Protein AF-B4RIN2-F1 (afdb_monomer_lite)

Foldseek 3Di:
DDPWDKDKDKDWDWDDDPVDIDIDIAIFIDTPDDPVVRVVVRVVCVVVVVVVVVVVVVCVPPDPDPPDDPPPPDPPPPPPPDDDDPPDDDD

Structure (mmCIF, N/CA/C/O backbone):
data_AF-B4RIN2-F1
#
_entry.id   AF-B4RIN2-F1
#
loop_
_atom_site.group_PDB
_atom_site.id
_atom_site.type_symbol
_atom_site.label_atom_id
_atom_site.label_alt_id
_atom_site.label_comp_id
_atom_site.label_asym_id
_atom_site.label_entity_id
_atom_site.label_seq_id
_atom_site.pdbx_PDB_ins_code
_atom_site.Cartn_x
_atom_site.Cartn_y
_atom_site.Cartn_z
_atom_site.occupancy
_atom_site.B_iso_or_equiv
_atom_site.auth_seq_id
_atom_site.auth_comp_id
_atom_site.auth_asym_id
_atom_site.auth_atom_id
_atom_site.pdbx_PDB_model_num
ATOM 1 N N . MET A 1 1 ? -28.786 1.416 14.307 1.00 41.94 1 MET A N 1
ATOM 2 C CA . MET A 1 1 ? -27.354 1.188 14.602 1.00 41.94 1 MET A CA 1
ATOM 3 C C . MET A 1 1 ? -26.809 0.242 13.539 1.00 41.94 1 MET A C 1
ATOM 5 O O . MET A 1 1 ? -27.095 -0.944 13.603 1.00 41.94 1 MET A O 1
ATOM 9 N N . GLY A 1 2 ? -26.168 0.773 12.493 1.00 42.66 2 GLY A N 1
ATOM 10 C CA . GLY A 1 2 ? -25.561 -0.044 11.431 1.00 42.66 2 GLY A CA 1
ATOM 11 C C . GLY A 1 2 ? -24.228 -0.649 11.894 1.00 42.66 2 GLY A C 1
ATOM 12 O O . GLY A 1 2 ? -23.613 -0.092 12.805 1.00 42.66 2 GLY A O 1
ATOM 13 N N . PRO A 1 3 ? -23.792 -1.786 11.326 1.00 53.81 3 PRO A N 1
ATOM 14 C CA . PRO A 1 3 ? -22.612 -2.509 11.791 1.00 53.81 3 PRO A CA 1
ATOM 15 C C . PRO A 1 3 ? -21.348 -1.660 11.626 1.00 53.81 3 PRO A C 1
ATOM 17 O O . PRO A 1 3 ? -21.274 -0.830 10.723 1.00 53.81 3 PRO A O 1
ATOM 20 N N . GLY A 1 4 ? -20.373 -1.881 12.514 1.00 63.16 4 GLY A N 1
ATOM 21 C CA . GLY A 1 4 ? -19.096 -1.172 12.595 1.00 63.16 4 GLY A CA 1
ATOM 22 C C . GLY A 1 4 ? -18.365 -1.097 11.258 1.00 63.16 4 GLY A C 1
ATOM 23 O O . GLY A 1 4 ? -17.589 -1.981 10.900 1.00 63.16 4 GLY A O 1
ATOM 24 N N . LEU A 1 5 ? -18.638 -0.023 10.526 1.00 69.88 5 LEU A N 1
ATOM 25 C CA . LEU A 1 5 ? -18.091 0.234 9.210 1.00 69.88 5 LEU A CA 1
ATOM 26 C C . LEU A 1 5 ? -16.681 0.783 9.407 1.00 69.88 5 LEU A C 1
ATOM 28 O O . LEU A 1 5 ? -16.495 1.839 10.012 1.00 69.88 5 LEU A O 1
ATOM 32 N N . ILE A 1 6 ? -15.689 0.028 8.945 1.00 72.81 6 ILE A N 1
ATOM 33 C CA . ILE A 1 6 ? -14.301 0.473 8.934 1.00 72.81 6 ILE A CA 1
ATOM 34 C C . ILE A 1 6 ? -14.044 1.060 7.555 1.00 72.81 6 ILE A C 1
ATOM 36 O O . ILE A 1 6 ? -14.154 0.366 6.543 1.00 72.81 6 ILE A O 1
ATOM 40 N N . ARG A 1 7 ? -13.720 2.348 7.519 1.00 79.25 7 ARG A N 1
ATOM 41 C CA . ARG A 1 7 ? -13.278 3.029 6.311 1.00 79.25 7 ARG A CA 1
ATOM 42 C C . ARG A 1 7 ? -11.766 2.899 6.227 1.00 79.25 7 ARG A C 1
ATOM 44 O O . ARG A 1 7 ? -11.074 3.138 7.207 1.00 79.25 7 ARG A O 1
ATOM 51 N N . TYR A 1 8 ? -11.253 2.536 5.063 1.00 81.75 8 TYR A N 1
ATOM 52 C CA . TYR A 1 8 ? -9.818 2.558 4.806 1.00 81.75 8 TYR A CA 1
ATOM 53 C C . TYR A 1 8 ? -9.506 3.690 3.842 1.00 81.75 8 TYR A C 1
ATOM 55 O O . TYR A 1 8 ? -10.188 3.852 2.830 1.00 81.75 8 TYR A O 1
ATOM 63 N N . GLU A 1 9 ? -8.485 4.464 4.170 1.00 85.25 9 GLU A N 1
ATOM 64 C CA . GLU A 1 9 ? -7.966 5.541 3.349 1.00 85.25 9 GLU A CA 1
ATOM 65 C C . GLU A 1 9 ? -6.562 5.158 2.891 1.00 85.25 9 GLU A C 1
ATOM 67 O O . GLU A 1 9 ? -5.703 4.795 3.695 1.00 85.25 9 GLU A O 1
ATOM 72 N N . LEU A 1 10 ? -6.362 5.159 1.576 1.00 87.75 10 LEU A N 1
ATOM 73 C CA . LEU A 1 10 ? -5.090 4.841 0.947 1.00 87.75 10 LEU A CA 1
ATOM 74 C C . LEU A 1 10 ? -4.564 6.127 0.327 1.00 87.75 10 LEU A C 1
ATOM 76 O O . LEU A 1 10 ? -5.249 6.734 -0.497 1.00 87.75 10 LEU A O 1
ATOM 80 N N . SER A 1 11 ? -3.356 6.525 0.707 1.00 88.88 11 SER A N 1
ATOM 81 C CA . SER A 1 11 ? -2.698 7.714 0.176 1.00 88.88 11 SER A CA 1
ATOM 82 C C . SER A 1 11 ? -1.510 7.318 -0.688 1.00 88.88 11 SER A C 1
ATOM 84 O O . SER A 1 11 ? -0.771 6.382 -0.375 1.00 88.88 11 SER A O 1
ATOM 86 N N . PHE A 1 12 ? -1.341 8.033 -1.797 1.00 90.06 12 PHE A N 1
ATOM 87 C CA . PHE A 1 12 ? -0.220 7.880 -2.715 1.00 90.06 12 PHE A CA 1
ATOM 88 C C . PHE A 1 12 ? 0.263 9.268 -3.109 1.00 90.06 12 PHE A C 1
ATOM 90 O O . PHE A 1 12 ? -0.510 10.071 -3.623 1.00 90.06 12 PHE A O 1
ATOM 97 N N . GLU A 1 13 ? 1.543 9.530 -2.895 1.00 89.31 13 GLU A N 1
ATOM 98 C CA . GLU A 1 13 ? 2.171 10.799 -3.240 1.00 89.31 13 GLU A CA 1
ATOM 99 C C . GLU A 1 13 ? 3.405 10.522 -4.081 1.00 89.31 13 GLU A C 1
ATOM 101 O O . GLU A 1 13 ? 4.239 9.680 -3.738 1.00 89.31 13 GLU A O 1
ATOM 106 N N . LEU A 1 14 ? 3.508 11.223 -5.204 1.00 88.56 14 LEU A N 1
ATOM 107 C CA . LEU A 1 14 ? 4.657 11.134 -6.083 1.00 88.56 14 LEU A CA 1
ATOM 108 C C . LEU A 1 14 ? 5.494 12.393 -5.909 1.00 88.56 14 LEU A C 1
ATOM 110 O O . LEU A 1 14 ? 5.076 13.486 -6.283 1.00 88.56 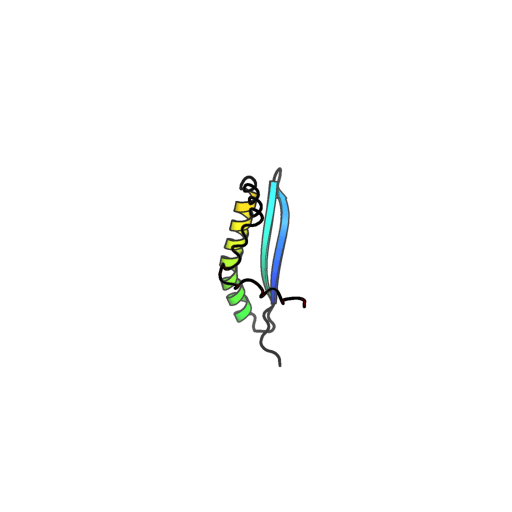14 LEU A O 1
ATOM 114 N N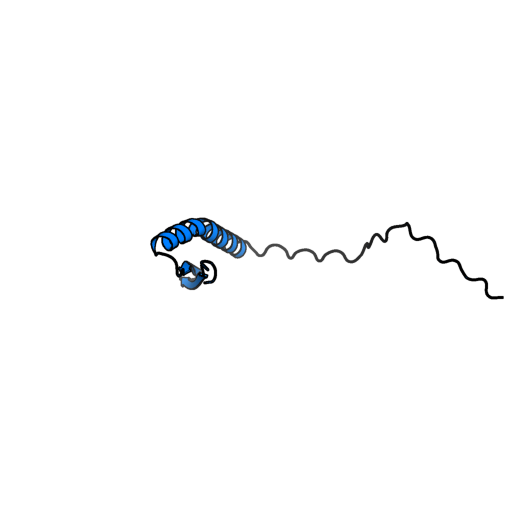 . GLU A 1 15 ? 6.681 12.228 -5.348 1.00 88.56 15 GLU A N 1
ATOM 115 C CA . GLU A 1 15 ? 7.652 13.303 -5.224 1.00 88.56 15 GLU A CA 1
ATOM 116 C C . GLU A 1 15 ? 8.730 13.149 -6.287 1.00 88.56 15 GLU A C 1
ATOM 118 O O . GLU A 1 15 ? 9.142 12.038 -6.632 1.00 88.56 15 GLU A O 1
ATOM 123 N N . ARG A 1 16 ? 9.209 14.277 -6.804 1.00 87.94 16 ARG A N 1
ATOM 124 C CA . ARG A 1 16 ? 10.372 14.286 -7.684 1.00 87.94 16 ARG A CA 1
ATOM 125 C C . ARG A 1 16 ? 11.626 14.058 -6.843 1.00 87.94 16 ARG A C 1
ATOM 127 O O . ARG A 1 16 ? 11.822 14.747 -5.847 1.00 87.94 16 ARG A O 1
ATOM 134 N N . ASP A 1 17 ? 12.458 13.109 -7.254 1.00 86.56 17 ASP A N 1
ATOM 135 C CA . ASP A 1 17 ? 13.681 12.732 -6.540 1.00 86.56 17 ASP A CA 1
ATOM 136 C C . ASP A 1 17 ? 14.832 12.644 -7.549 1.00 86.56 17 ASP A C 1
ATOM 138 O O . ASP A 1 17 ? 15.039 11.617 -8.198 1.00 86.56 17 ASP A O 1
ATOM 142 N N . GLY A 1 18 ? 15.497 13.782 -7.777 1.00 86.88 18 GLY A N 1
ATOM 143 C CA . GLY A 1 18 ? 16.495 13.943 -8.839 1.00 86.88 18 GLY A CA 1
ATOM 144 C C . GLY A 1 18 ? 15.919 13.673 -10.236 1.00 86.88 18 GLY A C 1
ATOM 145 O O . GLY A 1 18 ? 14.944 14.310 -10.652 1.00 86.88 18 GLY A O 1
ATOM 146 N N . ASP A 1 19 ? 16.523 12.709 -10.935 1.00 80.94 19 ASP A N 1
ATOM 147 C CA . ASP A 1 19 ? 16.094 12.220 -12.256 1.00 80.94 19 ASP A CA 1
ATOM 148 C C . ASP A 1 19 ? 14.966 11.176 -12.180 1.00 80.94 19 ASP A C 1
ATOM 150 O O . ASP A 1 19 ? 14.462 10.710 -13.203 1.00 80.94 19 ASP A O 1
ATOM 154 N N . GLY A 1 20 ? 14.564 10.793 -10.968 1.00 82.00 20 GLY A N 1
ATOM 155 C CA . GLY A 1 20 ? 13.531 9.804 -10.709 1.00 82.00 20 GLY A CA 1
ATOM 156 C C . GLY A 1 20 ? 12.275 10.383 -10.067 1.00 82.00 20 GLY A C 1
ATOM 157 O O . GLY A 1 20 ? 12.053 11.592 -9.947 1.00 82.00 20 GLY A O 1
ATOM 158 N N . SER A 1 21 ? 11.409 9.474 -9.635 1.00 85.00 21 SER A N 1
ATOM 159 C CA . SER A 1 21 ? 10.241 9.799 -8.823 1.00 85.00 21 SER A CA 1
ATOM 160 C C . SER A 1 21 ? 10.155 8.837 -7.650 1.00 85.00 21 SER A C 1
ATOM 162 O O . SER A 1 21 ? 10.268 7.621 -7.814 1.00 85.00 21 SER A O 1
ATOM 164 N N . ARG A 1 22 ? 9.932 9.381 -6.458 1.00 85.94 22 ARG A N 1
ATOM 165 C CA . ARG A 1 22 ? 9.743 8.624 -5.231 1.00 85.94 22 ARG A CA 1
ATOM 166 C C . ARG A 1 22 ? 8.257 8.545 -4.920 1.00 85.94 22 ARG A C 1
ATOM 168 O O . ARG A 1 22 ? 7.607 9.552 -4.669 1.00 85.94 22 ARG A O 1
ATOM 175 N N . LEU A 1 23 ? 7.727 7.326 -4.910 1.00 86.19 23 LEU A N 1
ATOM 176 C CA . LEU A 1 23 ? 6.354 7.067 -4.485 1.00 86.19 23 LEU A CA 1
ATOM 177 C C . LEU A 1 23 ? 6.309 6.882 -2.965 1.00 86.19 23 LEU A C 1
ATOM 179 O O . LEU A 1 23 ? 6.798 5.865 -2.460 1.00 86.19 23 LEU A O 1
ATOM 183 N N . ARG A 1 24 ? 5.700 7.829 -2.254 1.00 87.69 24 ARG A N 1
ATOM 184 C CA . ARG A 1 24 ? 5.259 7.672 -0.864 1.00 87.69 24 ARG A CA 1
ATOM 185 C C . ARG A 1 24 ? 3.849 7.092 -0.847 1.00 87.69 24 ARG A C 1
ATOM 187 O O . ARG A 1 24 ? 3.045 7.362 -1.735 1.00 87.69 24 ARG A O 1
ATOM 194 N N . HIS A 1 25 ? 3.562 6.261 0.144 1.00 88.31 25 HIS A N 1
ATOM 195 C CA . HIS A 1 25 ? 2.257 5.631 0.282 1.00 88.31 25 HIS A CA 1
ATOM 196 C C . HIS A 1 25 ? 1.912 5.408 1.752 1.00 88.31 25 HIS A C 1
ATOM 198 O O . HIS A 1 25 ? 2.785 5.075 2.557 1.00 88.31 25 HIS A O 1
ATOM 204 N N . GLY A 1 26 ? 0.636 5.550 2.085 1.00 87.19 26 GLY A N 1
ATOM 205 C CA . GLY A 1 26 ? 0.099 5.353 3.424 1.00 87.19 26 GLY A CA 1
ATOM 206 C C . GLY A 1 26 ? -1.209 4.574 3.384 1.00 87.19 26 GLY A C 1
ATOM 207 O O . GLY A 1 26 ? -1.905 4.543 2.370 1.00 87.19 26 GLY A O 1
ATOM 208 N N . ILE A 1 27 ? -1.519 3.909 4.493 1.00 85.00 27 ILE A N 1
ATOM 209 C CA . ILE A 1 27 ? -2.820 3.284 4.707 1.00 85.00 27 ILE A CA 1
ATOM 210 C C . ILE A 1 27 ? -3.291 3.599 6.118 1.00 85.00 27 ILE A C 1
ATOM 212 O O . ILE A 1 27 ? -2.612 3.292 7.098 1.00 85.00 27 ILE A O 1
ATOM 216 N N . GLU A 1 28 ? -4.471 4.190 6.204 1.00 83.31 28 GLU A N 1
ATOM 217 C CA . GLU A 1 2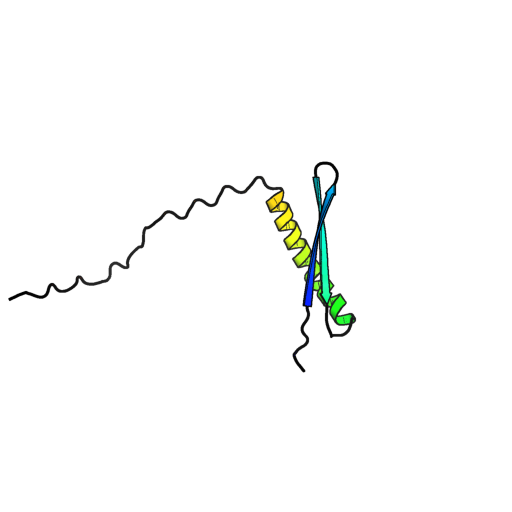8 ? -5.126 4.533 7.455 1.00 83.31 28 GLU A CA 1
ATOM 218 C C . GLU A 1 28 ? -6.476 3.828 7.523 1.00 83.31 28 GLU A C 1
ATOM 220 O O . GLU A 1 28 ? -7.204 3.713 6.540 1.00 83.31 28 GLU A O 1
ATOM 225 N N . ALA A 1 29 ? -6.806 3.307 8.698 1.00 79.56 29 ALA A N 1
ATOM 226 C CA . ALA A 1 29 ? -8.137 2.798 8.985 1.00 79.56 29 ALA A CA 1
ATOM 227 C C . ALA A 1 29 ? -8.857 3.856 9.816 1.00 79.56 29 ALA A C 1
ATOM 229 O O . ALA A 1 29 ? -8.422 4.128 10.920 1.00 79.56 29 ALA A O 1
ATOM 230 N N . GLN A 1 30 ? -9.941 4.431 9.316 1.00 75.94 30 GLN A N 1
ATOM 231 C CA . GLN A 1 30 ? -10.854 5.268 10.085 1.00 75.94 30 GLN A CA 1
ATOM 232 C C . GLN A 1 30 ? -12.006 4.388 10.564 1.00 75.94 30 GLN A C 1
ATOM 234 O O . GLN A 1 30 ? -12.727 3.783 9.766 1.00 75.94 30 GLN A O 1
ATOM 239 N N . SER A 1 31 ? -12.191 4.292 11.876 1.00 68.44 31 SER A N 1
ATOM 240 C CA . SER A 1 31 ? -13.292 3.531 12.457 1.00 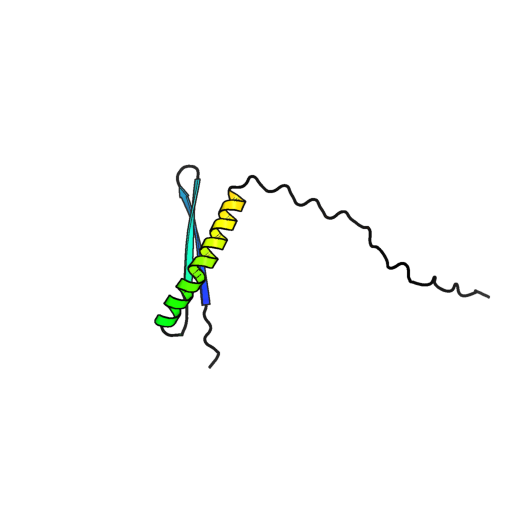68.44 31 SER A CA 1
ATOM 241 C C . SER A 1 31 ? -14.022 4.354 13.505 1.00 68.44 31 SER A C 1
ATOM 243 O O . SER A 1 31 ? -13.405 5.083 14.273 1.00 68.44 31 SER A O 1
ATOM 245 N N . PHE A 1 32 ? -15.344 4.190 13.575 1.00 64.19 32 PHE A N 1
ATOM 246 C CA . PHE A 1 32 ? -16.143 4.655 14.715 1.00 64.19 32 PHE A CA 1
ATOM 247 C C . PHE A 1 32 ? -15.963 3.753 15.954 1.00 64.19 32 PHE A C 1
ATOM 249 O O . PHE A 1 32 ? -16.506 4.040 17.019 1.00 64.19 32 PHE A O 1
ATOM 256 N N . LEU A 1 33 ? -15.227 2.641 15.818 1.00 60.62 33 LEU A N 1
ATOM 257 C CA . LEU A 1 33 ? -14.844 1.744 16.908 1.00 60.62 33 LEU A CA 1
ATOM 258 C C . LEU A 1 33 ? -13.596 2.265 17.641 1.00 60.62 33 LEU A C 1
ATOM 260 O O . LEU A 1 33 ? -12.864 3.113 17.145 1.00 60.62 33 LEU A O 1
ATOM 264 N N . SER A 1 34 ? -13.336 1.718 18.830 1.00 61.50 34 SER A N 1
ATOM 265 C CA . SER A 1 34 ? -12.182 2.056 19.675 1.00 61.50 34 SER A CA 1
ATOM 266 C C . SER A 1 34 ? -10.849 2.127 18.900 1.00 61.50 34 SER A C 1
ATOM 268 O O . SER A 1 34 ? -10.532 1.231 18.111 1.00 61.50 34 SER A O 1
ATOM 270 N N . ARG A 1 35 ? -10.022 3.138 19.226 1.00 65.31 35 ARG A N 1
ATOM 271 C CA . ARG A 1 35 ? -8.646 3.346 18.712 1.00 65.31 35 ARG A CA 1
ATOM 272 C C . ARG A 1 35 ? -7.760 2.089 18.786 1.00 65.31 35 ARG A C 1
ATOM 274 O O . ARG A 1 35 ? -6.796 1.949 18.039 1.00 65.31 35 ARG A O 1
ATOM 281 N N . VAL A 1 36 ? -8.074 1.148 19.681 1.00 66.75 36 VAL A N 1
ATOM 282 C CA . VAL A 1 36 ? -7.338 -0.119 19.839 1.00 66.75 36 VAL A CA 1
ATOM 283 C C . VAL A 1 36 ? -7.568 -1.057 18.648 1.00 66.75 36 VAL A C 1
ATOM 285 O O . VAL A 1 36 ? -6.637 -1.716 18.180 1.00 66.75 36 VAL A O 1
ATOM 288 N N . ILE A 1 37 ? -8.800 -1.119 18.139 1.00 71.19 37 ILE A N 1
ATOM 289 C CA . ILE A 1 37 ? -9.163 -1.959 16.989 1.00 71.19 37 ILE A CA 1
ATOM 290 C C . ILE A 1 37 ? -8.558 -1.370 15.710 1.00 71.19 37 ILE A C 1
ATOM 292 O O . ILE A 1 37 ? -8.032 -2.108 14.877 1.00 71.19 37 ILE A O 1
ATOM 296 N N . GLU A 1 38 ? -8.549 -0.042 15.610 1.00 69.00 38 GLU A N 1
ATOM 297 C CA . GLU A 1 38 ? -7.951 0.723 14.516 1.00 69.00 38 GLU A CA 1
ATOM 298 C C . GLU A 1 38 ? -6.472 0.366 14.292 1.00 69.00 38 GLU A C 1
ATOM 300 O O . GLU A 1 38 ? -6.088 -0.068 13.204 1.00 69.00 38 GLU A O 1
ATOM 305 N N . GLY A 1 39 ? -5.654 0.419 15.351 1.00 72.69 39 GLY A N 1
ATOM 306 C CA . GLY A 1 39 ? -4.230 0.088 15.261 1.00 72.69 39 GLY A CA 1
ATOM 307 C C . GLY A 1 39 ? -3.963 -1.374 14.884 1.00 72.69 39 GLY A C 1
ATOM 308 O O . GLY A 1 39 ? -2.995 -1.676 14.179 1.00 72.69 39 GLY A O 1
ATOM 309 N N . ARG A 1 40 ? -4.828 -2.309 15.304 1.00 76.81 40 ARG A N 1
ATOM 310 C CA . ARG A 1 40 ? -4.700 -3.727 14.929 1.00 76.81 40 ARG A CA 1
ATOM 311 C C . ARG A 1 40 ? -5.039 -3.952 13.455 1.00 76.81 40 ARG A C 1
ATOM 313 O O . ARG A 1 40 ? -4.339 -4.711 12.788 1.00 76.81 40 ARG A O 1
ATOM 320 N N . LEU A 1 41 ? -6.064 -3.277 12.939 1.00 76.88 41 LEU A N 1
ATOM 321 C CA . LEU A 1 41 ? -6.469 -3.364 11.534 1.00 76.88 41 LEU A CA 1
ATOM 322 C C . LEU A 1 41 ? -5.437 -2.737 10.594 1.00 76.88 41 LEU A C 1
ATOM 324 O O . LEU A 1 41 ? -5.091 -3.353 9.586 1.00 76.88 41 LEU A O 1
ATOM 328 N N . GLN A 1 42 ? -4.882 -1.576 10.951 1.00 76.25 42 GLN A N 1
ATOM 329 C CA . GLN A 1 42 ? -3.790 -0.964 10.188 1.00 76.25 42 GLN A CA 1
ATOM 330 C C . GLN A 1 42 ? -2.579 -1.906 10.093 1.00 76.25 42 GLN A C 1
ATOM 332 O O . GLN A 1 42 ? -2.026 -2.109 9.013 1.00 76.25 42 GLN A O 1
ATOM 337 N N . ARG A 1 43 ? -2.199 -2.568 11.198 1.00 80.69 43 ARG A N 1
ATOM 338 C CA . ARG A 1 43 ? -1.099 -3.552 11.192 1.00 80.69 43 ARG A CA 1
ATOM 339 C C . ARG A 1 43 ? -1.374 -4.756 10.295 1.00 80.69 43 ARG A C 1
ATOM 341 O O . ARG A 1 43 ? -0.448 -5.237 9.645 1.00 80.69 43 ARG A O 1
ATOM 348 N N . LEU A 1 44 ? -2.614 -5.243 10.260 1.00 83.38 44 LEU A N 1
ATOM 349 C CA . LEU A 1 44 ? -2.998 -6.378 9.417 1.00 83.38 44 LEU A CA 1
ATOM 350 C C . LEU A 1 44 ? -2.907 -6.042 7.926 1.00 83.38 44 LEU A C 1
ATOM 352 O O . LEU A 1 44 ? -2.480 -6.886 7.141 1.00 83.38 44 LEU A O 1
ATOM 356 N N . LEU A 1 45 ? -3.258 -4.814 7.542 1.00 80.94 45 LEU A N 1
ATOM 357 C CA . LEU A 1 45 ? -3.269 -4.391 6.141 1.00 80.94 45 LEU A CA 1
ATOM 358 C C . LEU A 1 45 ? -1.945 -3.809 5.648 1.00 80.94 45 LEU A C 1
ATOM 360 O O . LEU A 1 45 ? -1.726 -3.768 4.439 1.00 80.94 45 LEU A O 1
ATOM 364 N N . LYS A 1 46 ? -1.032 -3.439 6.552 1.00 82.94 46 LYS A N 1
ATOM 365 C CA . LYS A 1 46 ? 0.289 -2.914 6.190 1.00 82.94 46 LYS A CA 1
ATOM 366 C C . LYS A 1 46 ? 1.057 -3.852 5.249 1.00 82.94 46 LYS A C 1
ATOM 368 O O . LYS A 1 46 ? 1.508 -3.418 4.197 1.00 82.94 46 LYS A O 1
ATOM 373 N N . ARG A 1 47 ? 1.148 -5.146 5.581 1.00 85.44 47 ARG A N 1
ATOM 374 C CA . ARG A 1 47 ? 1.882 -6.137 4.766 1.00 85.44 47 ARG A CA 1
ATOM 375 C C . ARG A 1 47 ? 1.253 -6.377 3.381 1.00 85.44 47 ARG A C 1
ATOM 377 O O . ARG A 1 47 ? 1.987 -6.323 2.392 1.00 85.44 47 ARG A O 1
ATOM 384 N N . PRO A 1 48 ? -0.068 -6.626 3.260 1.00 85.94 48 PRO A N 1
ATOM 385 C CA . PRO A 1 48 ? -0.726 -6.699 1.956 1.00 85.94 48 PRO A CA 1
ATOM 386 C C . PRO A 1 48 ? -0.532 -5.434 1.117 1.00 85.94 48 PRO A C 1
ATOM 388 O O . PRO A 1 48 ? -0.252 -5.526 -0.076 1.00 85.94 48 PRO A O 1
ATOM 391 N N . PHE A 1 49 ? -0.633 -4.259 1.742 1.00 85.44 49 PHE A N 1
ATOM 392 C CA . PHE A 1 49 ? -0.488 -2.985 1.048 1.00 85.44 49 PHE A CA 1
ATOM 393 C C . PHE A 1 49 ? 0.939 -2.758 0.533 1.00 85.44 49 PHE A C 1
ATOM 395 O O . PHE A 1 49 ? 1.124 -2.424 -0.634 1.00 85.44 49 PHE A O 1
ATOM 402 N N . GLU A 1 50 ? 1.957 -3.029 1.352 1.00 87.50 50 GLU A N 1
ATOM 403 C CA . GLU A 1 50 ? 3.364 -3.007 0.926 1.00 87.50 50 GLU A CA 1
ATOM 404 C C . GLU A 1 50 ? 3.625 -3.984 -0.230 1.00 87.50 50 GLU A C 1
ATOM 406 O O . GLU A 1 50 ? 4.322 -3.645 -1.186 1.00 87.50 50 GLU A O 1
ATOM 411 N N . THR A 1 51 ? 3.026 -5.178 -0.181 1.00 88.81 51 THR A N 1
ATOM 412 C CA . THR A 1 51 ? 3.140 -6.177 -1.257 1.00 88.81 51 THR A CA 1
ATOM 413 C C . THR A 1 51 ? 2.559 -5.651 -2.568 1.00 88.81 51 THR A C 1
ATOM 415 O O . THR A 1 51 ? 3.205 -5.747 -3.611 1.00 88.81 51 THR A O 1
ATOM 418 N N . PHE A 1 52 ? 1.369 -5.049 -2.514 1.00 87.19 52 PHE A N 1
ATOM 419 C CA . PHE A 1 52 ? 0.725 -4.429 -3.670 1.00 87.19 52 PHE A CA 1
ATOM 420 C C . PHE A 1 52 ? 1.586 -3.313 -4.274 1.00 87.19 52 PHE A C 1
ATOM 422 O O . PHE A 1 52 ? 1.823 -3.301 -5.482 1.00 87.19 52 PHE A O 1
ATOM 429 N N . VAL A 1 53 ? 2.103 -2.403 -3.444 1.00 87.31 53 VAL A N 1
ATOM 430 C CA . VAL A 1 53 ? 2.957 -1.310 -3.927 1.00 87.31 53 VAL A CA 1
ATOM 431 C C . VAL A 1 53 ? 4.233 -1.849 -4.572 1.00 87.31 53 VAL A C 1
ATOM 433 O O . VAL A 1 53 ? 4.643 -1.354 -5.622 1.00 87.31 53 VAL A O 1
ATOM 436 N N . ASN A 1 54 ? 4.854 -2.872 -3.984 1.00 86.88 54 ASN A N 1
ATOM 437 C CA . ASN A 1 54 ? 6.049 -3.490 -4.552 1.00 86.88 54 ASN A CA 1
ATOM 438 C C . ASN A 1 54 ? 5.775 -4.171 -5.902 1.00 86.88 54 ASN A C 1
ATOM 440 O O . ASN A 1 54 ? 6.592 -4.027 -6.809 1.00 86.88 54 ASN A O 1
ATOM 444 N N . ASP A 1 55 ? 4.630 -4.840 -6.078 1.00 86.75 55 ASP A N 1
ATOM 445 C CA . ASP A 1 55 ? 4.238 -5.409 -7.378 1.00 86.75 55 ASP A CA 1
ATOM 446 C C . ASP A 1 55 ? 4.065 -4.310 -8.439 1.00 86.75 55 ASP A C 1
ATOM 448 O O . ASP A 1 55 ? 4.590 -4.413 -9.549 1.00 86.75 55 ASP A O 1
ATOM 452 N N . VAL A 1 56 ? 3.410 -3.200 -8.088 1.00 83.12 56 VAL A N 1
ATOM 453 C CA . VAL A 1 56 ? 3.254 -2.054 -8.997 1.00 83.12 56 VAL A CA 1
ATOM 454 C C . VAL A 1 56 ? 4.610 -1.447 -9.357 1.00 83.12 56 VAL A C 1
ATOM 456 O O . VAL A 1 56 ? 4.880 -1.220 -10.536 1.00 83.12 56 VAL A O 1
ATOM 459 N N . ARG A 1 57 ? 5.498 -1.237 -8.376 1.00 83.62 57 ARG A N 1
ATOM 460 C CA . ARG A 1 57 ? 6.865 -0.748 -8.622 1.00 83.62 57 ARG A CA 1
ATOM 461 C C . ARG A 1 57 ? 7.633 -1.677 -9.555 1.00 83.62 57 ARG A C 1
ATOM 463 O O . ARG A 1 57 ? 8.261 -1.197 -10.491 1.00 83.62 57 ARG A O 1
ATOM 470 N N . HIS A 1 58 ? 7.546 -2.988 -9.343 1.00 83.94 58 HIS A N 1
ATOM 471 C CA . HIS A 1 58 ? 8.197 -3.972 -10.201 1.00 83.94 58 HIS A CA 1
ATOM 472 C C . HIS A 1 58 ? 7.662 -3.914 -11.640 1.00 83.94 58 HIS A C 1
ATOM 474 O O . HIS A 1 58 ? 8.438 -3.942 -12.591 1.00 83.94 58 HIS A O 1
ATOM 480 N N . ARG A 1 59 ? 6.343 -3.769 -11.823 1.00 81.81 59 ARG A N 1
ATOM 481 C CA . ARG A 1 59 ? 5.719 -3.636 -13.152 1.00 81.81 59 ARG A CA 1
ATOM 482 C C . ARG A 1 59 ? 6.077 -2.337 -13.869 1.00 81.81 59 ARG A C 1
ATOM 484 O O . ARG A 1 59 ? 6.149 -2.346 -15.091 1.00 81.81 59 ARG A O 1
ATOM 491 N N . LEU A 1 60 ? 6.265 -1.244 -13.131 1.00 77.06 60 LEU A N 1
ATOM 492 C CA . LEU A 1 60 ? 6.678 0.048 -13.687 1.00 77.06 60 LEU A CA 1
ATOM 493 C C . LEU A 1 60 ? 8.176 0.090 -14.012 1.00 77.06 60 LEU A C 1
ATOM 495 O O . LEU A 1 60 ? 8.567 0.741 -14.975 1.00 77.06 60 LEU A O 1
ATOM 499 N N . ALA A 1 61 ? 9.005 -0.596 -13.220 1.00 77.50 61 ALA A N 1
ATOM 500 C CA . ALA A 1 61 ? 10.439 -0.727 -13.469 1.00 77.50 61 ALA A CA 1
ATOM 501 C C . ALA A 1 61 ? 10.747 -1.716 -14.603 1.00 77.50 61 ALA A C 1
ATOM 503 O O . ALA A 1 61 ? 11.756 -1.577 -15.296 1.00 77.50 61 ALA A O 1
ATOM 504 N N . ALA A 1 62 ? 9.890 -2.719 -14.804 1.00 69.44 62 ALA A N 1
ATOM 505 C CA . ALA A 1 62 ? 10.012 -3.624 -15.931 1.00 69.44 62 ALA A CA 1
ATOM 506 C C . ALA A 1 62 ? 9.764 -2.863 -17.250 1.00 69.44 62 ALA A C 1
ATOM 508 O O . ALA A 1 62 ? 8.783 -2.121 -17.354 1.00 69.44 62 ALA A O 1
ATOM 509 N N . PRO A 1 63 ? 10.599 -3.059 -18.289 1.00 61.06 63 PRO A N 1
ATOM 510 C CA . PRO A 1 63 ? 10.285 -2.556 -19.620 1.00 61.06 63 PRO A CA 1
ATOM 511 C C . PRO A 1 63 ? 8.918 -3.113 -20.022 1.00 61.06 63 PRO A C 1
ATOM 513 O O . PRO A 1 63 ? 8.670 -4.306 -19.842 1.00 61.06 63 PRO A O 1
ATOM 516 N N . ALA A 1 64 ? 8.030 -2.229 -20.492 1.00 60.53 64 ALA A N 1
ATOM 517 C CA . ALA A 1 64 ? 6.620 -2.513 -20.747 1.00 60.53 64 ALA A CA 1
ATOM 518 C C . ALA A 1 64 ? 6.406 -3.948 -21.250 1.00 60.53 64 ALA A C 1
ATOM 520 O O . ALA A 1 64 ? 6.913 -4.317 -22.313 1.00 60.53 64 ALA A O 1
ATOM 521 N N . ALA A 1 65 ? 5.672 -4.755 -20.472 1.00 60.22 65 ALA A N 1
ATOM 522 C CA . ALA A 1 65 ? 5.349 -6.121 -20.860 1.00 60.22 65 ALA A CA 1
ATOM 523 C C . ALA A 1 65 ? 4.790 -6.110 -22.295 1.00 60.22 65 ALA A C 1
ATOM 525 O O . ALA A 1 65 ? 3.968 -5.240 -22.617 1.00 60.22 65 ALA A O 1
ATOM 526 N N . PRO A 1 66 ? 5.237 -7.025 -23.176 1.00 57.69 66 PRO A N 1
ATOM 527 C CA . PRO A 1 66 ? 4.799 -7.026 -24.562 1.00 57.69 66 PRO A CA 1
ATOM 528 C C . PRO A 1 66 ? 3.272 -7.057 -24.592 1.00 57.69 66 PRO A C 1
ATOM 530 O O . PRO A 1 66 ? 2.655 -7.877 -23.909 1.00 57.69 66 PRO A O 1
ATOM 533 N N . LYS A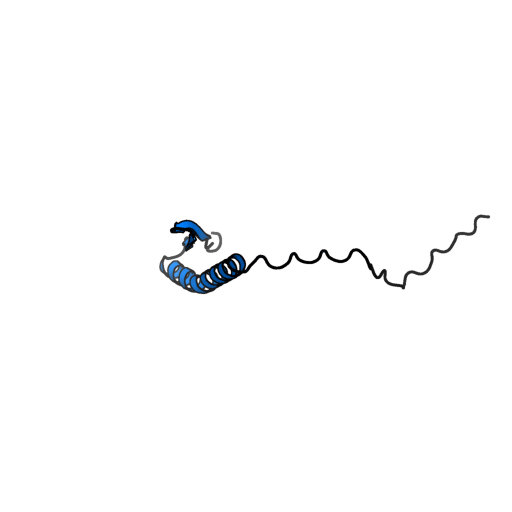 1 67 ? 2.674 -6.120 -25.348 1.00 64.50 67 LYS A N 1
ATOM 534 C CA . LYS A 1 67 ? 1.217 -5.959 -25.469 1.00 64.50 67 LYS A CA 1
ATOM 535 C C . LYS A 1 67 ? 0.559 -7.339 -25.578 1.00 64.50 67 LYS A C 1
ATOM 537 O O . LYS A 1 67 ? 0.989 -8.121 -26.435 1.00 64.50 67 LYS A O 1
ATOM 542 N N . PRO A 1 68 ? -0.470 -7.648 -24.764 1.00 60.44 68 PRO A N 1
ATOM 543 C CA . PRO A 1 68 ? -1.184 -8.905 -24.903 1.00 60.44 68 PRO A CA 1
ATOM 544 C C . PRO A 1 68 ? -1.651 -9.022 -26.353 1.00 60.44 68 PRO A C 1
ATOM 546 O O . PRO A 1 68 ? -2.302 -8.120 -26.887 1.00 60.44 68 PRO A O 1
ATOM 549 N N . LYS A 1 69 ? -1.232 -10.104 -27.017 1.00 60.69 69 LYS A N 1
ATOM 550 C CA . LYS A 1 69 ? -1.607 -10.381 -28.405 1.00 60.69 69 LYS A CA 1
ATOM 551 C C . LYS A 1 69 ? -3.139 -10.360 -28.452 1.00 60.69 69 LYS A C 1
ATOM 553 O O . LYS A 1 69 ? -3.744 -11.059 -27.634 1.00 60.69 69 LYS A O 1
ATOM 558 N N . PRO A 1 70 ? -3.770 -9.572 -29.341 1.00 60.22 70 PRO A N 1
ATOM 559 C CA . PRO A 1 70 ? -5.222 -9.518 -29.397 1.00 60.22 70 PRO A CA 1
ATOM 560 C C . PRO A 1 70 ? -5.760 -10.946 -29.544 1.00 60.22 70 PRO A C 1
ATOM 562 O O . PRO A 1 70 ? -5.164 -11.741 -30.287 1.00 60.22 70 PRO A O 1
ATOM 565 N N . PRO A 1 71 ? -6.831 -11.305 -28.813 1.00 58.41 71 PRO A N 1
ATOM 566 C CA . PRO A 1 71 ? -7.415 -12.629 -28.923 1.00 58.41 71 PRO A CA 1
ATOM 567 C C . PRO A 1 71 ? -7.720 -12.875 -30.399 1.00 58.41 71 PRO A C 1
ATOM 569 O O . PRO A 1 71 ? -8.378 -12.061 -31.047 1.00 58.41 71 PRO A O 1
ATOM 572 N N . ARG A 1 72 ? -7.176 -13.967 -30.954 1.00 56.41 72 ARG A N 1
ATOM 573 C CA . ARG A 1 72 ? -7.450 -14.359 -32.339 1.00 56.41 72 ARG A CA 1
ATOM 574 C C . ARG A 1 72 ? -8.963 -14.409 -32.509 1.00 56.41 72 ARG A C 1
ATOM 576 O O . ARG A 1 72 ? -9.626 -15.229 -31.874 1.00 56.41 72 ARG A O 1
ATOM 583 N N . ALA A 1 73 ? -9.487 -13.530 -33.355 1.00 56.41 73 ALA A N 1
ATOM 584 C CA . ALA A 1 73 ? -10.887 -13.537 -33.720 1.00 56.41 73 ALA A CA 1
ATOM 585 C C . ALA A 1 73 ? -11.272 -14.936 -34.230 1.00 56.41 73 ALA A C 1
ATOM 587 O O . ALA A 1 73 ? -10.669 -15.463 -35.163 1.00 56.41 73 ALA A O 1
ATOM 588 N N . GLY A 1 74 ? -12.273 -15.529 -33.582 1.00 55.75 74 GLY A N 1
ATOM 589 C CA . GLY A 1 74 ? -13.202 -16.463 -34.206 1.00 55.75 74 GLY A CA 1
ATOM 590 C C . GLY A 1 74 ? -12.648 -17.806 -34.682 1.00 55.75 74 GLY A C 1
ATOM 591 O O . GLY A 1 74 ? -12.504 -18.047 -35.874 1.00 55.75 74 GLY A O 1
ATOM 592 N N . LYS A 1 75 ? -12.580 -18.777 -33.771 1.00 48.16 75 LYS A N 1
ATOM 593 C CA . LYS A 1 75 ? -13.215 -20.074 -34.052 1.00 48.16 75 LYS A CA 1
ATOM 594 C C . LYS A 1 75 ? -14.238 -20.331 -32.961 1.00 48.16 75 LYS A C 1
ATOM 596 O O . LYS A 1 75 ? -13.987 -21.076 -32.019 1.00 48.16 75 LYS A O 1
ATOM 601 N N . SER A 1 76 ? -15.388 -19.670 -33.099 1.00 48.97 76 SER A N 1
ATOM 602 C CA . SER A 1 76 ? -16.620 -20.131 -32.470 1.00 48.97 76 SER A CA 1
ATOM 603 C C . SER A 1 76 ? -16.813 -21.578 -32.916 1.00 48.97 76 SER A C 1
ATOM 605 O O . SER A 1 76 ? -17.188 -21.850 -34.057 1.00 48.97 76 SER A O 1
ATOM 607 N N . ARG A 1 77 ? -16.449 -22.530 -32.053 1.00 53.25 77 ARG A N 1
ATOM 608 C CA . ARG A 1 77 ? -16.920 -23.907 -32.167 1.00 53.25 77 ARG A CA 1
ATOM 609 C C . ARG A 1 77 ? -18.405 -23.837 -31.837 1.00 53.25 77 ARG A C 1
ATOM 611 O O . ARG A 1 77 ? -18.804 -24.054 -30.699 1.00 53.25 77 ARG A O 1
ATOM 618 N N . ALA A 1 78 ? -19.212 -23.486 -32.835 1.00 53.78 78 ALA A N 1
ATOM 619 C CA . ALA A 1 78 ? -20.627 -23.790 -32.79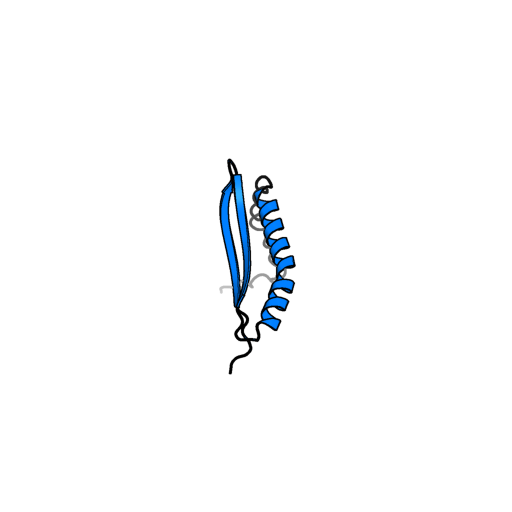6 1.00 53.78 78 ALA A CA 1
ATOM 620 C C . ALA A 1 78 ? -20.749 -25.293 -32.473 1.00 53.78 78 ALA A C 1
ATOM 622 O O . ALA A 1 78 ? -20.075 -26.103 -33.126 1.00 53.78 78 ALA A O 1
ATOM 623 N N . PRO A 1 79 ? -21.516 -25.689 -31.445 1.00 49.59 79 PRO A N 1
ATOM 624 C CA . PRO A 1 79 ? -21.735 -27.097 -31.162 1.00 49.59 79 PRO A CA 1
ATOM 625 C C . PRO A 1 79 ? -22.362 -27.738 -32.402 1.00 49.59 79 PRO A C 1
ATOM 627 O O . PRO A 1 79 ? -23.387 -27.288 -32.910 1.00 49.59 79 PRO A O 1
ATOM 630 N N . ARG A 1 80 ? -21.719 -28.790 -32.910 1.00 59.41 80 ARG A N 1
ATOM 631 C CA . ARG A 1 80 ? -22.043 -29.501 -34.159 1.00 59.41 80 ARG A CA 1
ATOM 632 C C . ARG A 1 80 ? -23.338 -30.336 -34.073 1.00 59.41 80 ARG A C 1
ATOM 634 O O . ARG A 1 80 ? -23.487 -31.289 -34.824 1.00 59.41 80 ARG A O 1
ATOM 641 N N . ASN A 1 81 ? -24.252 -29.986 -33.164 1.00 56.31 81 ASN A N 1
ATOM 642 C CA . ASN A 1 81 ? -25.417 -30.788 -32.774 1.00 56.31 81 ASN A CA 1
ATOM 643 C C . ASN A 1 81 ? -26.749 -30.041 -32.952 1.00 56.31 81 ASN A C 1
ATOM 645 O O . ASN A 1 81 ? -27.693 -30.279 -32.203 1.00 56.31 81 ASN A O 1
ATOM 649 N N . LEU A 1 82 ? -26.850 -29.137 -33.927 1.00 57.47 82 LEU A N 1
ATOM 650 C CA . LEU A 1 82 ? -28.152 -28.628 -34.356 1.00 57.47 82 LEU A CA 1
ATOM 651 C C . LEU A 1 82 ? -28.578 -29.373 -35.628 1.00 57.47 82 LEU A C 1
ATOM 653 O O . LEU A 1 82 ? -27.860 -29.302 -36.630 1.00 57.47 82 LEU A O 1
ATOM 657 N N . PRO A 1 83 ? -29.703 -30.112 -35.609 1.00 64.50 83 PRO A N 1
ATOM 658 C CA . PRO A 1 83 ? -30.217 -30.742 -36.814 1.00 64.50 83 PRO A CA 1
ATOM 659 C C . PRO A 1 83 ? -30.606 -29.664 -37.839 1.00 64.50 83 PRO A C 1
ATOM 661 O O . PRO A 1 83 ? -31.071 -28.586 -37.455 1.00 64.50 83 PRO A O 1
ATOM 664 N N . PRO A 1 84 ? -30.421 -29.923 -39.146 1.00 68.44 84 PRO A N 1
ATOM 665 C CA . PRO A 1 84 ? -30.742 -28.950 -40.179 1.00 68.44 84 PRO A CA 1
ATOM 666 C C . PRO A 1 84 ? -32.243 -28.610 -40.160 1.00 68.44 84 PRO A C 1
ATOM 668 O O . PRO A 1 84 ? -33.073 -29.496 -39.927 1.00 68.44 84 PRO A O 1
ATOM 671 N N . PRO A 1 85 ? -32.622 -27.346 -40.422 1.00 61.38 85 PRO A N 1
ATOM 672 C CA . PRO A 1 85 ? -34.022 -26.952 -40.459 1.00 61.38 85 PRO A CA 1
ATOM 673 C C . PRO A 1 85 ? -34.745 -27.707 -41.579 1.00 61.38 85 PRO A C 1
ATOM 675 O O . PRO A 1 85 ? -34.309 -27.712 -42.734 1.00 61.38 85 PRO A O 1
ATOM 678 N N . LYS A 1 86 ? -35.866 -28.354 -41.237 1.00 59.38 86 LYS A N 1
ATOM 679 C CA . LYS A 1 86 ? -36.741 -29.021 -42.207 1.00 59.38 86 LYS A CA 1
ATOM 680 C C . LYS A 1 86 ? -37.225 -27.982 -43.221 1.00 59.38 86 LYS A C 1
ATOM 682 O O . LYS A 1 86 ? -38.013 -27.102 -42.882 1.00 59.38 86 LYS A O 1
ATOM 687 N N . ARG A 1 87 ? -36.765 -28.091 -44.472 1.00 56.59 87 ARG A N 1
ATOM 688 C CA . ARG A 1 87 ? -37.327 -27.343 -45.603 1.00 56.59 87 ARG A CA 1
ATOM 689 C C . ARG A 1 87 ? -38.797 -27.732 -45.745 1.00 56.59 87 ARG A C 1
ATOM 691 O O . ARG A 1 87 ? -39.115 -28.826 -46.205 1.00 56.59 87 ARG A O 1
ATOM 698 N N . GLY A 1 88 ? -39.681 -26.831 -45.326 1.00 53.38 88 GLY A N 1
ATOM 699 C CA . GLY A 1 88 ? -41.105 -26.910 -45.613 1.00 53.38 88 GLY A CA 1
ATOM 700 C C . GLY A 1 88 ? -41.314 -26.969 -47.123 1.00 53.38 88 GLY A C 1
ATOM 701 O O . GLY A 1 88 ? -40.896 -26.079 -47.862 1.00 53.38 88 GLY A O 1
ATOM 702 N N . ARG A 1 89 ? -41.924 -28.064 -47.570 1.00 52.25 89 ARG A N 1
ATOM 703 C CA . ARG A 1 89 ? -42.358 -28.320 -48.942 1.00 52.25 89 ARG A CA 1
ATOM 704 C C . ARG A 1 89 ? -43.418 -27.278 -49.309 1.00 52.25 89 ARG A C 1
ATOM 706 O O . ARG A 1 89 ? -44.546 -27.378 -48.834 1.00 52.25 89 ARG A O 1
ATOM 713 N N . ARG A 1 90 ? -43.063 -26.278 -50.121 1.00 54.78 90 ARG A N 1
ATOM 714 C CA . ARG A 1 90 ? -44.064 -25.446 -50.802 1.00 54.78 90 ARG A CA 1
ATOM 715 C C . ARG A 1 90 ? -44.772 -26.336 -51.828 1.00 54.78 90 ARG A C 1
ATOM 717 O O . ARG A 1 90 ? -44.109 -26.916 -52.687 1.00 54.78 90 ARG A O 1
ATOM 724 N N . ARG A 1 91 ? -46.073 -26.531 -51.618 1.00 60.84 91 ARG A N 1
ATOM 725 C CA . ARG A 1 91 ? -47.017 -26.962 -52.652 1.00 60.84 91 ARG A CA 1
ATOM 726 C C . ARG A 1 91 ? -47.329 -25.775 -53.549 1.00 60.84 91 ARG A C 1
ATOM 728 O O . ARG A 1 91 ? -47.264 -24.641 -53.021 1.00 60.84 91 ARG A O 1
#

Organism: Phenylobacterium zucineum (strain HLK1) (NCBI:txid450851)

Secondary structure (DSSP, 8-state):
-----EEEEEEEEEEEETTEEEEEEEEEEEESS-HHHHHHHHHHHHHHHHHHHHHHHHHHHS-----PPPP--------S-PPPP------

Radius of gyration: 27.29 Å; chains: 1; bounding box: 64×45×72 Å

Sequence (91 aa):
MGPGLIRYELSFELERDGDGSRLRHGIEAQSFLSRVIEGRLQRLLKRPFETFVNDVRHRLAAPAAPKPKPPRAGKSRAPRNLPPPKRGRRR

pLDDT: mean 72.07, std 13.58, range [41.94, 90.06]